Protein AF-A0A3D5SPW7-F1 (afdb_monomer_lite)

Foldseek 3Di:
DQVQAPPNVVVCVVQVHDCVVRVVSVCVPDCLVVLLVDAEEEEQEDDCPPSGDHPVVSVVSQVSNVVNVHHYDYHD

Sequence (76 aa):
MYGATEELWFTDWEFKGTPWTNPAMYQRWSPGNFVNNFKTPILIIHSELDYRVPFGEGLQLFTAVQRMGVDSKLLM

pLDDT: mean 94.26, std 3.47, range [79.75, 98.31]

Structure (mmCIF, N/CA/C/O backbone):
data_AF-A0A3D5SPW7-F1
#
_entry.id   AF-A0A3D5SPW7-F1
#
loop_
_atom_site.group_PDB
_atom_site.id
_atom_site.type_symbol
_atom_site.label_atom_id
_atom_site.label_alt_id
_atom_site.label_comp_id
_atom_site.label_asym_id
_atom_site.label_entity_id
_atom_site.label_seq_id
_atom_site.pdbx_PDB_ins_code
_atom_site.Cartn_x
_atom_site.Cartn_y
_atom_site.Cartn_z
_atom_site.occupancy
_atom_site.B_iso_or_equiv
_atom_site.auth_seq_id
_atom_site.auth_comp_id
_atom_site.auth_asym_id
_atom_site.auth_atom_id
_atom_site.pdbx_PDB_model_num
ATOM 1 N N . MET A 1 1 ? 4.425 2.538 -5.404 1.00 79.75 1 MET A N 1
ATOM 2 C CA . MET A 1 1 ? 5.674 2.199 -4.683 1.00 79.75 1 MET A CA 1
ATOM 3 C C . MET A 1 1 ? 6.974 2.297 -5.503 1.00 79.75 1 MET A C 1
ATOM 5 O O . MET A 1 1 ? 7.734 3.194 -5.193 1.00 79.75 1 MET A O 1
ATOM 9 N N . TYR A 1 2 ? 7.271 1.461 -6.522 1.00 89.44 2 TYR A N 1
ATOM 10 C CA . TYR A 1 2 ? 8.627 1.396 -7.146 1.00 89.44 2 TYR A CA 1
ATOM 11 C C . TYR A 1 2 ? 9.248 2.751 -7.538 1.00 89.44 2 TYR A C 1
ATOM 13 O O . TYR A 1 2 ? 10.382 3.031 -7.185 1.00 89.44 2 TYR A O 1
ATOM 21 N N . GLY A 1 3 ? 8.495 3.616 -8.226 1.00 88.75 3 GLY A N 1
ATOM 22 C CA . GLY A 1 3 ? 9.001 4.920 -8.680 1.00 88.75 3 GLY A CA 1
ATOM 23 C C . GLY A 1 3 ? 9.051 6.018 -7.613 1.00 88.75 3 GLY A C 1
ATOM 24 O O . GLY A 1 3 ? 9.333 7.160 -7.955 1.00 88.75 3 GLY A O 1
ATOM 25 N N . ALA A 1 4 ? 8.716 5.709 -6.359 1.00 88.75 4 ALA A N 1
ATOM 26 C CA . ALA A 1 4 ? 8.694 6.677 -5.266 1.00 88.75 4 ALA A CA 1
ATOM 27 C C . ALA A 1 4 ? 9.930 6.607 -4.358 1.00 88.75 4 ALA A C 1
ATOM 29 O O . ALA A 1 4 ? 10.069 7.454 -3.484 1.00 88.75 4 ALA A O 1
ATOM 30 N N . THR A 1 5 ? 10.813 5.624 -4.561 1.00 86.00 5 THR A N 1
ATOM 31 C CA . THR A 1 5 ? 12.051 5.474 -3.792 1.00 86.00 5 THR A CA 1
ATOM 32 C C . THR A 1 5 ? 13.279 5.626 -4.684 1.00 86.00 5 THR A C 1
ATOM 34 O O . THR A 1 5 ? 13.313 5.221 -5.843 1.00 86.00 5 THR A O 1
ATOM 37 N N . GLU A 1 6 ? 14.299 6.224 -4.100 1.00 87.00 6 GLU A N 1
ATOM 38 C CA . GLU A 1 6 ? 15.685 6.304 -4.520 1.00 87.00 6 GLU A CA 1
ATOM 39 C C . GLU A 1 6 ? 16.463 4.987 -4.335 1.00 87.00 6 GLU A C 1
ATOM 41 O O . GLU A 1 6 ? 17.466 4.764 -5.014 1.00 87.00 6 GLU A O 1
ATOM 46 N N . GLU A 1 7 ? 16.020 4.090 -3.448 1.00 88.56 7 GLU A N 1
ATOM 47 C CA . GLU A 1 7 ? 16.728 2.850 -3.105 1.00 88.56 7 GLU A CA 1
ATOM 48 C C . GLU A 1 7 ? 16.424 1.693 -4.086 1.00 88.56 7 GLU A C 1
ATOM 50 O O . GLU A 1 7 ? 16.055 0.583 -3.696 1.00 88.56 7 GLU A O 1
ATOM 55 N N . LEU A 1 8 ? 16.607 1.934 -5.390 1.00 90.81 8 LEU A N 1
ATOM 56 C CA . LEU A 1 8 ? 16.219 1.006 -6.469 1.00 90.81 8 LEU A CA 1
ATOM 57 C C . LEU A 1 8 ? 16.920 -0.362 -6.419 1.00 90.81 8 LEU A C 1
ATOM 59 O O . LEU A 1 8 ? 16.391 -1.349 -6.932 1.00 90.81 8 LEU A O 1
ATOM 63 N N . TRP A 1 9 ? 18.094 -0.441 -5.783 1.00 93.12 9 TRP A N 1
ATOM 64 C CA . TRP A 1 9 ? 18.865 -1.683 -5.696 1.00 93.12 9 TRP A CA 1
ATOM 65 C C . TRP A 1 9 ? 18.083 -2.806 -5.004 1.00 93.12 9 TRP A C 1
ATOM 67 O O . TRP A 1 9 ? 18.070 -3.928 -5.509 1.00 93.12 9 TRP A O 1
ATOM 77 N N . PHE A 1 10 ? 17.398 -2.513 -3.891 1.00 90.25 10 PHE A N 1
ATOM 78 C CA . PHE A 1 10 ? 16.636 -3.529 -3.156 1.00 90.25 10 PHE A CA 1
ATOM 79 C C . PHE A 1 10 ? 15.493 -4.072 -4.003 1.00 90.25 10 PHE A C 1
ATOM 81 O O . PHE A 1 10 ? 15.363 -5.284 -4.165 1.00 90.25 10 PHE A O 1
ATOM 88 N N . THR A 1 11 ? 14.707 -3.178 -4.606 1.00 90.56 11 THR A N 1
ATOM 89 C CA . THR A 1 11 ? 13.564 -3.582 -5.424 1.00 90.56 11 THR A CA 1
ATOM 90 C C . THR A 1 11 ? 13.997 -4.388 -6.642 1.00 90.56 11 THR A C 1
ATOM 92 O O . THR A 1 11 ? 13.388 -5.414 -6.927 1.00 90.56 11 THR A O 1
ATOM 95 N N . ASP A 1 12 ? 15.075 -3.987 -7.319 1.00 93.88 12 ASP A N 1
ATOM 96 C CA . ASP A 1 12 ? 15.565 -4.696 -8.503 1.00 93.88 12 ASP A CA 1
ATOM 97 C C . ASP A 1 12 ? 16.137 -6.074 -8.140 1.00 93.88 12 ASP A C 1
ATOM 99 O O . ASP A 1 12 ? 15.905 -7.052 -8.859 1.00 93.88 12 ASP A O 1
ATOM 103 N N . TRP A 1 13 ? 16.851 -6.172 -7.013 1.00 94.12 13 TRP A N 1
ATOM 104 C CA . TRP A 1 13 ? 17.421 -7.424 -6.520 1.00 94.12 13 TRP A CA 1
ATOM 105 C C . TRP A 1 13 ? 16.342 -8.418 -6.068 1.00 94.12 13 TRP A C 1
ATOM 107 O O . TRP A 1 13 ? 16.339 -9.574 -6.499 1.00 94.12 13 TRP A O 1
ATOM 117 N N . GLU A 1 14 ? 15.395 -7.981 -5.237 1.00 92.06 14 GLU A N 1
ATOM 118 C CA . GLU A 1 14 ? 14.346 -8.836 -4.667 1.00 92.06 14 GLU A CA 1
ATOM 119 C C . GLU A 1 14 ? 13.308 -9.264 -5.711 1.00 92.06 14 GLU A C 1
ATOM 121 O O . GLU A 1 14 ? 12.900 -10.430 -5.757 1.00 92.06 14 GLU A O 1
ATOM 126 N N . PHE A 1 15 ? 12.898 -8.338 -6.583 1.00 93.81 15 PHE A N 1
ATOM 127 C CA . PHE A 1 15 ? 11.876 -8.586 -7.601 1.00 93.81 15 PHE A CA 1
ATOM 128 C C . PHE A 1 15 ? 12.484 -9.075 -8.921 1.00 93.81 15 PHE A C 1
ATOM 130 O O . PHE A 1 15 ? 11.745 -9.409 -9.850 1.00 93.81 15 PHE A O 1
ATOM 137 N N . LYS A 1 16 ? 13.816 -9.220 -8.985 1.00 95.12 16 LYS A N 1
ATOM 138 C CA . LYS A 1 16 ? 14.574 -9.711 -10.146 1.00 95.12 16 LYS A CA 1
ATOM 139 C C . LYS A 1 16 ? 14.254 -8.923 -11.419 1.00 95.12 16 LYS A C 1
ATOM 141 O O . LYS A 1 16 ? 14.004 -9.511 -12.471 1.00 95.12 16 LYS A O 1
ATOM 146 N N . GLY A 1 17 ? 14.210 -7.600 -11.304 1.00 94.56 17 GLY A N 1
ATOM 147 C CA . GLY A 1 17 ? 13.845 -6.684 -12.380 1.00 94.56 17 GLY A CA 1
ATOM 148 C C . GLY A 1 17 ? 12.908 -5.573 -11.920 1.00 94.56 17 GLY A C 1
ATOM 149 O O . GLY A 1 17 ? 12.527 -5.503 -10.758 1.00 94.56 17 GLY A O 1
ATOM 150 N N . THR A 1 18 ? 12.523 -4.723 -12.866 1.00 95.06 18 THR A N 1
ATOM 151 C CA . THR A 1 18 ? 11.659 -3.562 -12.641 1.00 95.06 18 THR A CA 1
ATOM 152 C C . THR A 1 18 ? 10.188 -3.945 -12.849 1.00 95.06 18 THR A C 1
ATOM 154 O O . THR A 1 18 ? 9.901 -5.015 -13.402 1.00 95.06 18 THR A O 1
ATOM 157 N N . PRO A 1 19 ? 9.214 -3.077 -12.515 1.00 94.81 19 PRO A N 1
ATOM 158 C CA . PRO A 1 19 ? 7.802 -3.363 -12.775 1.00 94.81 19 PRO A CA 1
ATOM 159 C C . PRO A 1 19 ? 7.478 -3.590 -14.256 1.00 94.81 19 PRO A C 1
ATOM 161 O O . PRO A 1 19 ? 6.421 -4.125 -14.574 1.00 94.81 19 PRO A O 1
ATOM 164 N N . TRP A 1 20 ? 8.360 -3.164 -15.165 1.00 94.50 20 TRP A N 1
ATOM 165 C CA . TRP A 1 20 ? 8.143 -3.240 -16.609 1.00 94.50 20 TRP A CA 1
ATOM 166 C C . TRP A 1 20 ? 8.828 -4.472 -17.205 1.00 94.50 20 TRP A C 1
ATOM 168 O O . TRP A 1 20 ? 8.348 -5.015 -18.195 1.00 94.50 20 TRP A O 1
ATOM 178 N N . THR A 1 21 ? 9.924 -4.938 -16.595 1.00 96.81 21 THR A N 1
ATOM 179 C CA . THR A 1 21 ? 10.646 -6.139 -17.037 1.00 96.81 21 THR A CA 1
ATOM 180 C C . THR A 1 21 ? 10.196 -7.406 -16.311 1.00 96.81 21 THR A C 1
ATOM 182 O O . THR A 1 21 ? 10.281 -8.489 -16.883 1.00 96.81 21 THR A O 1
ATOM 185 N N . ASN A 1 22 ? 9.655 -7.289 -15.092 1.00 96.12 22 ASN A N 1
ATOM 186 C CA . ASN A 1 22 ? 9.090 -8.402 -14.327 1.00 96.12 22 ASN A CA 1
ATOM 187 C C . ASN A 1 22 ? 7.735 -8.054 -13.666 1.00 96.12 22 ASN A C 1
ATOM 189 O O . ASN A 1 22 ? 7.590 -8.135 -12.443 1.00 96.12 22 ASN A O 1
ATOM 193 N N . PRO A 1 23 ? 6.702 -7.687 -14.449 1.00 95.00 23 PRO A N 1
ATOM 194 C CA . PRO A 1 23 ? 5.407 -7.255 -13.912 1.00 95.00 23 PRO A CA 1
ATOM 195 C C . PRO A 1 23 ? 4.722 -8.319 -13.044 1.00 95.00 23 PRO A C 1
ATOM 197 O O . PRO A 1 23 ? 4.046 -7.982 -12.072 1.00 95.00 23 PRO A O 1
ATOM 200 N N . ALA A 1 24 ? 4.922 -9.604 -13.354 1.00 95.38 24 ALA A N 1
ATOM 201 C CA . ALA A 1 24 ? 4.313 -10.713 -12.625 1.00 95.38 24 ALA A CA 1
ATOM 202 C C . ALA A 1 24 ? 4.735 -10.744 -11.146 1.00 95.38 24 ALA A C 1
ATOM 204 O O . ALA A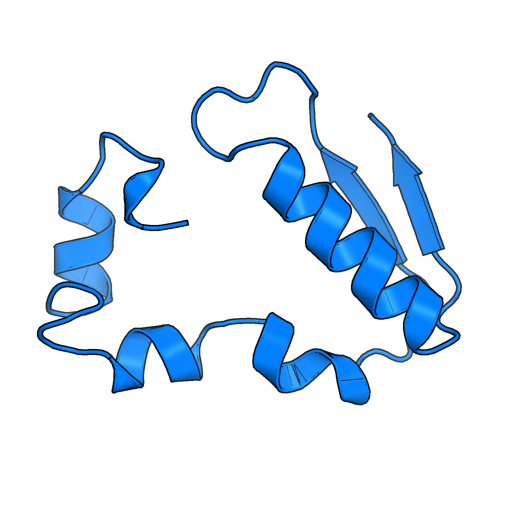 1 24 ? 3.902 -10.999 -10.275 1.00 95.38 24 ALA A O 1
ATOM 205 N N . MET A 1 25 ? 6.003 -10.441 -10.843 1.00 94.69 25 MET A N 1
ATOM 206 C CA . MET A 1 25 ? 6.481 -10.380 -9.458 1.00 94.69 25 MET A CA 1
ATOM 207 C C . MET A 1 25 ? 5.837 -9.233 -8.678 1.00 94.69 25 MET A C 1
ATOM 209 O O . MET A 1 25 ? 5.383 -9.444 -7.555 1.00 94.69 25 MET A O 1
ATOM 213 N N . TYR A 1 26 ? 5.725 -8.046 -9.277 1.00 93.94 26 TYR A N 1
ATOM 214 C CA . TYR A 1 26 ? 5.082 -6.901 -8.627 1.00 93.94 26 TYR A CA 1
ATOM 215 C C . TYR A 1 26 ? 3.581 -7.122 -8.421 1.00 93.94 26 TYR A C 1
ATOM 217 O O . TYR A 1 26 ? 3.050 -6.799 -7.361 1.00 93.94 26 TYR A O 1
ATOM 225 N N . GLN A 1 27 ? 2.892 -7.724 -9.394 1.00 94.00 27 GLN A N 1
ATOM 226 C CA . GLN A 1 27 ? 1.471 -8.056 -9.264 1.00 94.00 27 GLN A CA 1
ATOM 227 C C . GLN A 1 27 ? 1.224 -9.095 -8.169 1.00 94.00 27 GLN A C 1
ATOM 229 O O . GLN A 1 27 ? 0.288 -8.946 -7.384 1.00 94.00 27 GLN A O 1
ATOM 234 N N . ARG A 1 28 ? 2.076 -10.122 -8.077 1.00 94.44 28 ARG A N 1
ATOM 235 C CA . ARG A 1 28 ? 1.955 -11.179 -7.067 1.00 94.44 28 ARG A CA 1
ATOM 236 C C . ARG A 1 28 ? 1.978 -10.634 -5.639 1.00 94.44 28 ARG A C 1
ATOM 238 O O . ARG A 1 28 ? 1.249 -11.147 -4.796 1.00 94.44 28 ARG A O 1
ATOM 245 N N . TRP A 1 29 ? 2.813 -9.631 -5.378 1.00 92.75 29 TRP A N 1
ATOM 246 C CA . TRP A 1 29 ? 3.030 -9.084 -4.036 1.00 92.75 29 TRP A CA 1
ATOM 247 C C . TRP A 1 29 ? 2.292 -7.771 -3.768 1.00 92.75 29 TRP A C 1
ATOM 249 O O . TRP A 1 29 ? 2.449 -7.206 -2.691 1.00 92.75 29 TRP A O 1
ATOM 259 N N . SER A 1 30 ? 1.472 -7.285 -4.704 1.00 93.50 30 SER A N 1
ATOM 260 C CA . SER A 1 30 ? 0.678 -6.073 -4.495 1.00 93.50 30 SER A CA 1
ATOM 261 C C . SER A 1 30 ? -0.539 -6.368 -3.604 1.00 93.50 30 SER A C 1
ATOM 263 O O . SER A 1 30 ? -1.436 -7.101 -4.034 1.00 93.50 30 SER A O 1
ATOM 265 N N . PRO A 1 31 ? -0.637 -5.791 -2.388 1.00 92.75 31 PRO A N 1
ATOM 266 C CA . PRO A 1 31 ? -1.745 -6.070 -1.470 1.00 92.75 31 PRO A CA 1
ATOM 267 C C . PRO A 1 31 ? -3.109 -5.642 -2.018 1.00 92.75 31 PRO A C 1
ATOM 269 O O . PRO A 1 31 ? -4.124 -6.253 -1.687 1.00 92.75 31 PRO A O 1
ATOM 272 N N . GLY A 1 32 ? -3.139 -4.629 -2.894 1.00 92.81 32 GLY A N 1
ATOM 273 C CA . GLY A 1 32 ? -4.368 -4.140 -3.523 1.00 92.81 32 GLY A CA 1
ATOM 274 C C . GLY A 1 32 ? -5.118 -5.223 -4.306 1.00 92.81 32 GLY A C 1
ATOM 275 O O . GLY A 1 32 ? -6.347 -5.231 -4.314 1.00 92.81 32 GLY A O 1
ATOM 276 N N . ASN A 1 33 ? -4.400 -6.205 -4.865 1.00 94.69 33 ASN A N 1
ATOM 277 C CA . ASN A 1 33 ? -5.000 -7.340 -5.575 1.00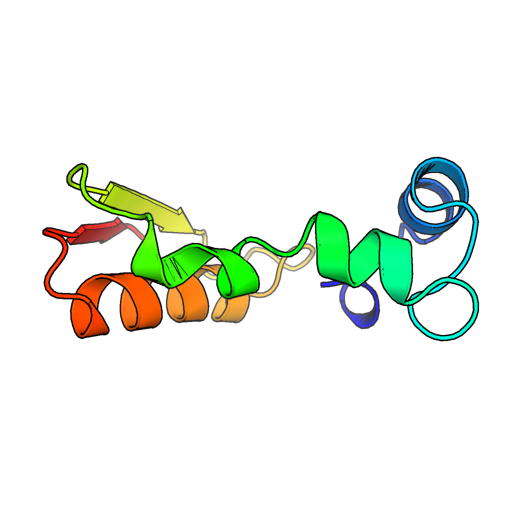 94.69 33 ASN A CA 1
ATOM 278 C C . ASN A 1 33 ? -5.785 -8.288 -4.653 1.00 94.69 33 ASN A C 1
ATOM 280 O O . ASN A 1 33 ? -6.589 -9.089 -5.128 1.00 94.69 33 ASN A O 1
ATOM 284 N N . PHE A 1 34 ? -5.576 -8.197 -3.340 1.00 95.62 34 PHE A N 1
ATOM 285 C CA . PHE A 1 34 ? -6.175 -9.076 -2.340 1.00 95.62 34 PHE A CA 1
ATOM 286 C C . PHE A 1 34 ? -7.165 -8.347 -1.429 1.00 95.62 34 PHE A C 1
ATOM 288 O O . PHE A 1 34 ? -7.566 -8.907 -0.412 1.00 95.62 34 PHE A O 1
ATOM 295 N N . VAL A 1 35 ? -7.599 -7.131 -1.785 1.00 95.12 35 VAL A N 1
ATOM 296 C CA . VAL A 1 35 ? -8.469 -6.305 -0.929 1.00 95.12 35 VAL A CA 1
ATOM 297 C C . VAL A 1 35 ? -9.754 -7.023 -0.494 1.00 95.12 35 VAL A C 1
ATOM 299 O O . VAL A 1 35 ? -10.170 -6.906 0.654 1.00 95.12 35 VAL A O 1
ATOM 302 N N . ASN A 1 36 ? -10.329 -7.854 -1.369 1.00 95.81 36 ASN A N 1
ATOM 303 C CA . ASN A 1 36 ? -11.540 -8.636 -1.085 1.00 95.81 36 ASN A CA 1
ATOM 304 C C . ASN A 1 36 ? -11.342 -9.707 0.007 1.00 95.81 36 ASN A C 1
ATOM 306 O O . ASN A 1 36 ? -12.312 -10.279 0.503 1.00 95.81 36 ASN A O 1
ATOM 310 N N . ASN A 1 37 ? -10.093 -10.006 0.370 1.00 97.12 37 ASN A N 1
ATOM 311 C CA . ASN A 1 37 ? -9.759 -10.988 1.396 1.00 97.12 37 ASN A C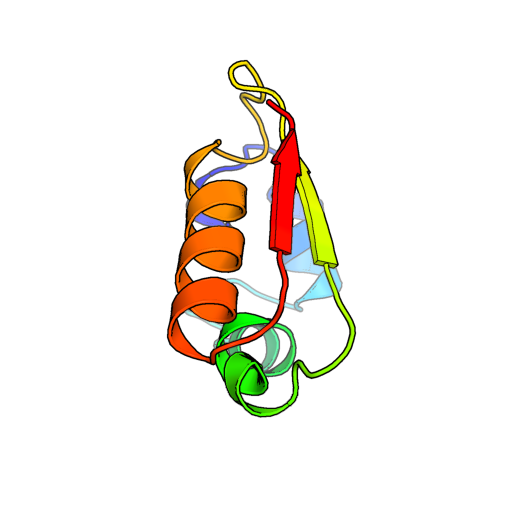A 1
ATOM 312 C C . ASN A 1 37 ? -9.632 -10.359 2.790 1.00 97.12 37 ASN A C 1
ATOM 314 O O . ASN A 1 37 ? -9.542 -11.097 3.774 1.00 97.12 37 ASN A O 1
ATOM 318 N N . PHE A 1 38 ? -9.614 -9.028 2.900 1.00 96.69 38 PHE A N 1
ATOM 319 C CA . PHE A 1 38 ? -9.527 -8.342 4.184 1.00 96.69 38 PHE A CA 1
ATOM 320 C C . PHE A 1 38 ? -10.851 -8.448 4.945 1.00 96.69 38 PHE A C 1
ATOM 322 O O . PHE A 1 38 ? -11.921 -8.202 4.396 1.00 96.69 38 PHE A O 1
ATOM 329 N N . LYS A 1 39 ? -10.773 -8.866 6.213 1.00 96.88 39 LYS A N 1
ATOM 330 C CA . LYS A 1 39 ? -11.943 -9.119 7.078 1.00 96.88 39 LYS A CA 1
ATOM 331 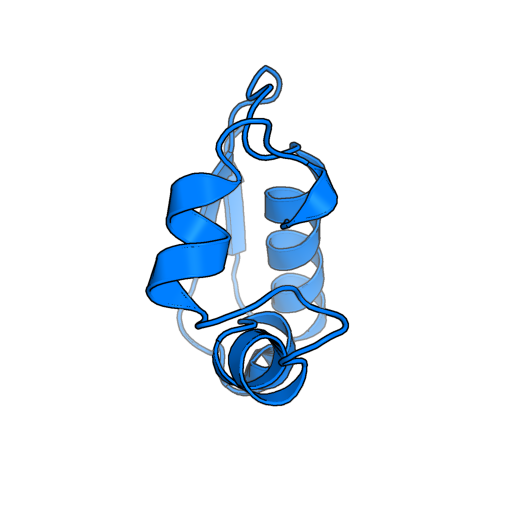C C . LYS A 1 39 ? -11.729 -8.678 8.522 1.00 96.88 39 LYS A C 1
ATOM 333 O O . LYS A 1 39 ? -12.677 -8.310 9.202 1.00 96.88 39 LYS A O 1
ATOM 338 N N . THR A 1 40 ? -10.492 -8.754 8.999 1.00 97.75 40 THR A N 1
ATOM 339 C CA . THR A 1 40 ? -10.121 -8.342 10.354 1.00 97.75 40 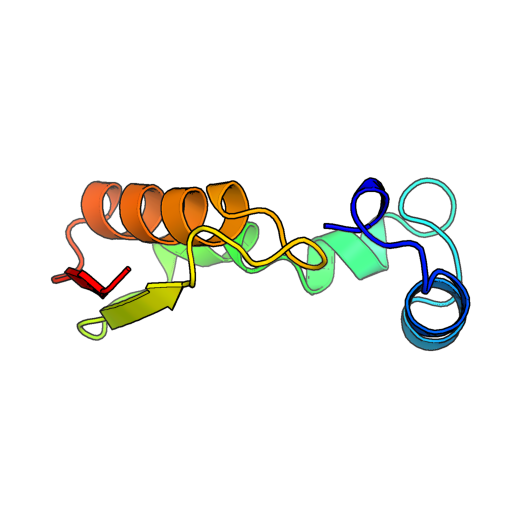THR A CA 1
ATOM 340 C C . THR A 1 40 ? -10.122 -6.820 10.449 1.00 97.75 40 THR A C 1
ATOM 342 O O . THR A 1 40 ? -9.611 -6.200 9.519 1.00 97.75 40 THR A O 1
ATOM 345 N N . PRO A 1 41 ? -10.615 -6.212 11.543 1.00 98.12 41 PRO A N 1
ATOM 346 C CA . PRO A 1 41 ? -10.476 -4.777 11.762 1.00 98.12 41 PRO A CA 1
ATOM 347 C C . PRO A 1 41 ? -9.018 -4.303 11.647 1.00 98.12 41 PRO A C 1
ATOM 349 O O . PRO A 1 41 ? -8.112 -4.963 12.162 1.00 98.12 41 PRO A O 1
ATOM 352 N N . ILE A 1 42 ? -8.787 -3.167 10.980 1.00 97.69 42 ILE A N 1
ATOM 353 C CA . ILE A 1 42 ? -7.441 -2.693 10.608 1.00 97.69 42 ILE A CA 1
ATOM 354 C C . ILE A 1 42 ? -7.161 -1.303 11.182 1.00 97.69 42 ILE A C 1
ATOM 356 O O . ILE A 1 42 ? -7.900 -0.351 10.942 1.00 97.69 42 ILE A O 1
ATOM 360 N N . LEU A 1 43 ? -6.038 -1.162 11.884 1.00 98.25 43 LEU A N 1
ATOM 361 C CA . LEU A 1 43 ? -5.436 0.136 12.185 1.00 98.25 43 LEU A CA 1
ATOM 362 C C . LEU A 1 43 ? -4.311 0.402 11.178 1.00 98.25 43 LEU A C 1
ATOM 364 O O . LEU A 1 43 ? -3.345 -0.356 11.128 1.00 98.25 43 LEU A O 1
ATOM 368 N N . ILE A 1 44 ? -4.437 1.469 10.392 1.00 97.50 44 ILE A N 1
ATOM 369 C CA . ILE A 1 44 ? -3.392 1.964 9.493 1.00 97.50 44 ILE A CA 1
ATOM 370 C C . ILE A 1 44 ? -2.669 3.116 10.191 1.00 97.50 44 ILE A C 1
ATOM 372 O O . ILE A 1 44 ? -3.319 4.016 10.717 1.00 97.50 44 ILE A O 1
ATOM 376 N N . ILE A 1 45 ? -1.336 3.082 10.196 1.00 97.88 45 ILE A N 1
ATOM 377 C CA . ILE A 1 45 ? -0.482 4.136 10.756 1.00 97.88 45 ILE A CA 1
ATOM 378 C C . ILE A 1 45 ? 0.457 4.605 9.644 1.00 97.88 45 ILE A C 1
ATOM 380 O O . ILE A 1 45 ? 1.199 3.781 9.108 1.00 97.88 45 ILE A O 1
ATOM 384 N N . HIS A 1 46 ? 0.423 5.889 9.281 1.00 97.12 46 HIS A N 1
ATOM 385 C CA . HIS A 1 46 ? 1.287 6.448 8.231 1.00 97.12 46 HIS A CA 1
ATOM 386 C C . HIS A 1 46 ? 1.614 7.917 8.514 1.00 97.12 46 HIS A C 1
ATOM 388 O O . HIS A 1 46 ? 0.708 8.739 8.552 1.00 97.12 46 HIS A O 1
ATOM 394 N N . SER A 1 47 ? 2.903 8.245 8.637 1.00 95.81 47 SER A N 1
ATOM 395 C CA . SER A 1 47 ? 3.381 9.621 8.846 1.00 95.81 47 SER A CA 1
ATOM 396 C C . SER A 1 47 ? 3.217 10.499 7.600 1.00 95.81 47 SER A C 1
ATOM 398 O O . SER A 1 47 ? 3.661 10.135 6.511 1.00 95.81 47 SER A O 1
ATOM 400 N N . GLU A 1 48 ? 2.666 11.702 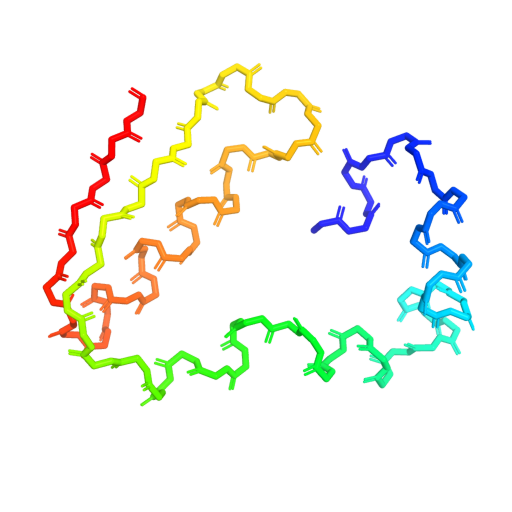7.759 1.00 94.50 48 GLU A N 1
ATOM 401 C CA . GLU A 1 48 ? 2.506 12.666 6.656 1.00 94.50 48 GLU A CA 1
ATOM 402 C C . GLU A 1 48 ? 3.849 13.093 6.027 1.00 94.50 48 GLU A C 1
ATOM 404 O O . GLU A 1 48 ? 3.909 13.413 4.841 1.00 94.50 48 GLU A O 1
ATOM 409 N N . LEU A 1 49 ? 4.941 13.046 6.798 1.00 93.69 49 LEU A N 1
ATOM 410 C CA . LEU A 1 49 ? 6.288 13.431 6.356 1.00 93.69 49 LEU A CA 1
ATOM 411 C C . LEU A 1 49 ? 7.173 12.227 5.995 1.00 93.69 49 LEU A C 1
ATOM 413 O O . LEU A 1 49 ? 8.401 12.312 6.065 1.00 93.69 49 LEU A O 1
ATOM 417 N N . ASP A 1 50 ? 6.571 11.096 5.622 1.00 92.38 50 ASP A N 1
ATOM 418 C CA . ASP A 1 50 ? 7.309 9.979 5.033 1.00 92.38 50 ASP A CA 1
ATOM 419 C C . ASP A 1 50 ? 7.653 10.279 3.563 1.00 92.38 50 ASP A C 1
ATOM 421 O O . ASP A 1 50 ? 6.833 10.144 2.652 1.00 92.38 50 ASP A O 1
ATOM 425 N N . TYR A 1 51 ? 8.897 10.708 3.337 1.00 89.25 51 TYR A N 1
ATOM 426 C CA . TYR A 1 51 ? 9.423 11.017 2.004 1.00 89.25 51 TYR A CA 1
ATOM 427 C C . TYR A 1 51 ? 9.838 9.779 1.197 1.00 89.25 51 TYR A C 1
ATOM 429 O O . TYR A 1 51 ? 10.178 9.918 0.024 1.00 89.25 51 TYR A O 1
ATOM 437 N N . ARG A 1 52 ? 9.835 8.585 1.803 1.00 88.31 52 ARG A N 1
ATOM 438 C CA . ARG A 1 52 ? 10.272 7.336 1.164 1.00 88.31 52 ARG A CA 1
ATOM 439 C C . ARG A 1 52 ? 9.094 6.478 0.724 1.00 88.31 52 ARG A C 1
ATOM 441 O O . ARG A 1 52 ? 9.123 5.884 -0.353 1.00 88.31 52 ARG A O 1
ATOM 448 N N . VAL A 1 53 ? 8.050 6.420 1.548 1.00 91.44 53 VAL A N 1
ATOM 449 C CA . VAL A 1 53 ? 6.771 5.793 1.214 1.00 91.44 53 VAL A CA 1
ATOM 450 C C . VAL A 1 53 ? 5.710 6.888 1.209 1.00 91.44 53 VAL A C 1
ATOM 452 O O . VAL A 1 53 ? 5.247 7.292 2.277 1.00 91.44 53 VAL A O 1
ATOM 455 N N . PRO A 1 54 ? 5.296 7.371 0.021 1.00 91.81 54 PRO A N 1
ATOM 456 C CA . PRO A 1 54 ? 4.362 8.480 -0.070 1.00 91.81 54 PRO A CA 1
ATOM 457 C C . PRO A 1 54 ? 3.100 8.221 0.745 1.00 91.81 54 PRO A C 1
ATOM 459 O O . PRO A 1 54 ? 2.502 7.147 0.646 1.00 91.81 54 PRO A O 1
ATOM 462 N N . PHE A 1 55 ? 2.654 9.238 1.479 1.00 94.12 55 PHE A N 1
ATOM 463 C CA . PHE A 1 55 ? 1.451 9.202 2.318 1.00 94.12 55 PHE A CA 1
ATOM 464 C C . PHE A 1 55 ? 0.210 8.619 1.612 1.00 94.12 55 PHE A C 1
ATOM 466 O O . PHE A 1 55 ? -0.623 7.941 2.216 1.00 94.12 55 PHE A O 1
ATOM 473 N N . GLY A 1 56 ? 0.115 8.816 0.293 1.00 94.19 56 GLY A N 1
ATOM 474 C CA . GLY A 1 56 ? -0.948 8.249 -0.531 1.00 94.19 56 GLY A CA 1
ATOM 475 C C . GLY A 1 56 ? -1.060 6.719 -0.476 1.00 94.19 56 GLY A C 1
ATOM 476 O O . GLY A 1 56 ? -2.158 6.208 -0.668 1.00 94.19 56 GLY A O 1
ATOM 477 N N . GLU A 1 57 ? 0.015 5.978 -0.199 1.00 93.56 57 GLU A N 1
ATOM 478 C CA . GLU A 1 57 ? -0.019 4.510 -0.080 1.00 93.56 57 GLU A CA 1
ATOM 479 C C . GLU A 1 57 ? -0.845 4.071 1.150 1.00 93.56 57 GLU A C 1
ATOM 481 O O . GLU A 1 57 ? -1.687 3.174 1.048 1.00 93.56 57 GLU A O 1
ATOM 486 N N . GLY A 1 58 ? -0.708 4.760 2.291 1.00 95.31 58 GLY A N 1
ATOM 487 C CA . GLY A 1 58 ? -1.531 4.520 3.483 1.00 95.31 58 GLY A CA 1
ATOM 488 C C . GLY A 1 58 ? -3.004 4.873 3.258 1.00 95.31 58 GLY A C 1
ATOM 489 O O . GLY A 1 58 ? -3.902 4.099 3.610 1.00 95.31 58 GLY A O 1
ATOM 490 N N . LEU A 1 59 ? -3.265 6.004 2.590 1.00 96.56 59 LEU A N 1
ATOM 491 C CA . LEU A 1 59 ? -4.624 6.420 2.224 1.00 96.56 59 LEU A CA 1
ATOM 492 C C . LEU A 1 59 ? -5.307 5.448 1.256 1.00 96.56 59 LEU A C 1
ATOM 494 O O . LEU A 1 59 ? -6.513 5.212 1.379 1.00 96.56 59 LEU A O 1
ATOM 498 N N . GLN A 1 60 ? -4.560 4.879 0.306 1.00 96.19 60 GLN A N 1
ATOM 499 C CA . GLN A 1 60 ? -5.081 3.884 -0.630 1.00 96.19 60 GLN A CA 1
ATOM 500 C C . GLN A 1 60 ? -5.605 2.657 0.117 1.00 96.19 60 GLN A C 1
ATOM 502 O O . GLN A 1 60 ? -6.741 2.247 -0.127 1.00 96.19 60 GLN A O 1
ATOM 507 N N . LEU A 1 61 ? -4.834 2.112 1.067 1.00 96.06 61 LEU A N 1
ATOM 508 C CA . LEU A 1 61 ? -5.280 0.969 1.864 1.00 96.06 61 LEU A CA 1
ATOM 509 C C . LEU A 1 61 ? -6.494 1.323 2.728 1.00 96.06 61 LEU A C 1
ATOM 511 O O . LEU A 1 61 ? -7.478 0.586 2.692 1.00 96.06 61 LEU A O 1
ATOM 515 N N . PHE A 1 62 ? -6.455 2.448 3.456 1.00 97.19 62 PHE A N 1
ATOM 516 C CA . PHE A 1 62 ? -7.571 2.891 4.301 1.00 97.19 62 PHE A CA 1
ATOM 517 C C . PHE A 1 62 ? -8.869 3.028 3.495 1.00 97.19 62 PHE A C 1
ATOM 519 O O . PHE A 1 62 ? -9.902 2.476 3.876 1.00 97.19 62 PHE A O 1
ATOM 526 N N . THR A 1 63 ? -8.799 3.682 2.335 1.00 97.31 63 THR A N 1
ATOM 527 C CA . THR A 1 63 ? -9.945 3.831 1.430 1.00 97.31 63 THR A CA 1
ATOM 528 C C . THR A 1 63 ? -10.432 2.473 0.932 1.00 97.31 63 THR A C 1
ATOM 530 O O . THR A 1 63 ? -11.630 2.199 0.959 1.00 97.31 63 THR A O 1
ATOM 533 N N . ALA A 1 64 ? -9.522 1.598 0.502 1.00 97.06 64 ALA A N 1
ATOM 534 C CA . ALA A 1 64 ? -9.869 0.293 -0.042 1.00 97.06 64 ALA A CA 1
ATOM 535 C C . ALA A 1 64 ? -10.601 -0.587 0.988 1.00 97.06 64 ALA A C 1
ATOM 537 O O . ALA A 1 64 ? -11.646 -1.155 0.673 1.00 97.06 64 ALA A O 1
ATOM 538 N N . VAL A 1 65 ? -10.115 -0.647 2.232 1.00 97.25 65 VAL A N 1
ATOM 539 C CA . VAL A 1 65 ? -10.722 -1.477 3.290 1.00 97.25 65 VAL A CA 1
ATOM 540 C C . VAL A 1 65 ? -12.056 -0.901 3.775 1.00 97.25 65 VAL A C 1
ATOM 542 O O . VAL A 1 65 ? -13.005 -1.657 3.969 1.00 97.25 65 VAL A O 1
ATOM 545 N N . GLN A 1 66 ? -12.180 0.431 3.854 1.00 97.12 66 GLN A N 1
ATOM 546 C CA . GLN A 1 66 ? -13.453 1.107 4.137 1.00 97.12 66 GLN A CA 1
ATOM 547 C C . GLN A 1 66 ? -14.508 0.765 3.077 1.00 97.12 66 GLN A C 1
ATOM 549 O O . GLN A 1 66 ? -15.650 0.442 3.400 1.00 97.12 66 GLN A O 1
ATOM 554 N N . ARG A 1 67 ? -14.124 0.763 1.793 1.00 96.88 67 ARG A N 1
ATOM 555 C CA . ARG A 1 67 ? -15.017 0.407 0.677 1.00 96.88 67 ARG A CA 1
ATOM 556 C C . ARG A 1 67 ? -15.457 -1.057 0.700 1.00 96.88 67 ARG A C 1
ATOM 558 O O . ARG A 1 67 ? -16.517 -1.355 0.158 1.00 96.88 67 ARG A O 1
ATOM 565 N N . MET A 1 68 ? -14.674 -1.942 1.316 1.00 96.56 68 MET A N 1
ATOM 566 C CA . MET A 1 68 ? -15.025 -3.352 1.524 1.00 96.56 68 MET A CA 1
ATOM 567 C C . MET A 1 68 ? -15.843 -3.593 2.804 1.00 96.56 68 MET A C 1
ATOM 569 O O . MET A 1 68 ? -16.187 -4.735 3.096 1.00 96.56 68 MET A O 1
ATOM 573 N N . GLY A 1 69 ? -16.168 -2.542 3.566 1.00 97.31 69 GLY A N 1
ATOM 574 C CA . GLY A 1 69 ? -16.918 -2.660 4.818 1.00 97.31 69 GLY A CA 1
ATOM 575 C C . GLY A 1 69 ? -16.105 -3.251 5.973 1.00 97.31 69 GLY A C 1
ATOM 576 O O . GLY A 1 69 ? -16.688 -3.796 6.905 1.00 97.31 69 GLY A O 1
ATOM 577 N N . VAL A 1 70 ? -14.772 -3.174 5.911 1.00 98.12 70 VAL A N 1
ATOM 578 C CA . VAL A 1 70 ? -13.893 -3.591 7.009 1.00 98.12 70 VAL A CA 1
ATOM 579 C C . VAL A 1 70 ? -13.745 -2.433 7.990 1.00 98.12 70 VAL A C 1
ATOM 581 O O . VAL A 1 70 ? -13.342 -1.337 7.593 1.00 98.12 70 VAL A O 1
ATOM 584 N N . ASP A 1 71 ? -14.017 -2.688 9.272 1.00 98.31 71 ASP A N 1
ATOM 585 C CA . ASP A 1 71 ? -13.784 -1.719 10.344 1.00 98.31 71 ASP A CA 1
ATOM 586 C C . ASP A 1 71 ? -12.330 -1.248 10.316 1.00 98.31 71 ASP A C 1
ATOM 588 O O . ASP A 1 71 ? -11.399 -2.044 10.472 1.00 98.31 71 ASP A O 1
ATOM 592 N N . SER A 1 72 ? -12.106 0.050 10.124 1.00 97.88 72 SER A N 1
ATOM 593 C CA . SER A 1 72 ? -10.745 0.565 10.082 1.00 97.88 72 SER A CA 1
ATOM 594 C C . SER A 1 72 ? -10.583 1.948 10.687 1.00 97.88 72 SER A C 1
ATOM 596 O O . SER A 1 72 ? -11.514 2.752 10.756 1.00 97.88 72 SER A O 1
ATOM 598 N N . LYS A 1 73 ? -9.363 2.207 11.155 1.00 98.06 73 LYS A N 1
ATOM 599 C CA . LYS A 1 73 ? -8.914 3.496 11.680 1.00 98.06 73 LYS A CA 1
ATOM 600 C C . LYS A 1 73 ? -7.616 3.890 10.992 1.00 98.06 73 LYS A C 1
ATOM 602 O O . LYS A 1 73 ? -6.806 3.026 10.665 1.00 98.06 73 LYS A O 1
ATOM 607 N N . LEU A 1 74 ? -7.425 5.191 10.822 1.00 97.62 74 LEU A N 1
ATOM 608 C CA . LEU A 1 74 ? -6.193 5.783 10.323 1.00 97.62 74 LEU A CA 1
ATOM 609 C C . LEU A 1 74 ? -5.600 6.671 11.419 1.00 97.62 74 LEU A C 1
ATOM 611 O O . LEU A 1 74 ? -6.298 7.529 11.959 1.00 97.62 74 LEU A O 1
ATOM 615 N N . LEU A 1 75 ? -4.333 6.441 11.747 1.00 97.06 75 LEU A N 1
ATOM 616 C CA . LEU A 1 75 ? -3.502 7.321 12.557 1.00 97.06 75 LEU A CA 1
ATOM 617 C C . LEU A 1 75 ? -2.446 7.941 11.642 1.00 97.06 75 LEU A C 1
ATOM 619 O O . LEU A 1 75 ? -1.746 7.219 10.929 1.00 97.06 75 LEU A O 1
ATOM 623 N N . MET A 1 76 ? -2.374 9.265 11.670 1.00 87.44 76 MET A N 1
ATOM 624 C CA . MET A 1 76 ? -1.418 10.063 10.905 1.00 87.44 76 MET A CA 1
ATOM 625 C C . MET A 1 76 ? -0.290 10.527 11.819 1.00 87.44 76 MET A C 1
ATOM 627 O O . MET A 1 76 ? -0.610 10.852 12.988 1.00 87.44 76 MET A O 1
#

Secondary structure (DSSP, 8-state):
-GGG-S-HHHHHHHHTS-TTT-HHHHHHH-GGGGGGG--S-EEEE--TT-SSS-THHHHHHHHHHHHTT--EEEE-

Radius of gyration: 14.04 Å; chains: 1; bounding box: 36×25×30 Å